Protein AF-A0A699X361-F1 (afdb_monomer)

InterPro domains:
  IPR005546 Autotransporter beta-domain [PF03797] (2-85)
  IPR005546 Autotransporter beta-domain [PS51208] (1-103)
  IPR006315 Outer membrane autotransporter barrel domain [TIGR01414] (8-89)
  IPR036709 Autotransporter beta-domain superfamily [G3DSA:2.40.128.130] (1-103)
  IPR036709 Autotransporter beta-domain superfamily [SSF103515] (2-93)

pLDDT: mean 73.76, std 22.35, range [31.69, 98.19]

Foldseek 3Di:
DDDDPPQDKDKDKDKDKDWDWDQDVNKIKIKMKMKMKMWIDDDDPPDDDDDDDDDPPPVGKMKMKIKIKMWICPDPPDIKIKMKMWMAIPDDDTDTDIDIDID

Structure (mmCIF, N/CA/C/O backbone):
data_AF-A0A699X361-F1
#
_entry.id   AF-A0A699X361-F1
#
loop_
_atom_site.group_PDB
_atom_site.id
_atom_site.type_symbol
_atom_site.label_atom_id
_atom_site.label_alt_id
_atom_site.label_comp_id
_atom_site.label_asym_id
_atom_site.label_entity_id
_atom_site.label_seq_id
_atom_site.pdbx_PDB_ins_code
_atom_site.Cartn_x
_atom_site.Cartn_y
_atom_site.Cartn_z
_atom_site.occupancy
_atom_site.B_iso_or_equiv
_atom_site.auth_seq_id
_atom_site.auth_comp_id
_atom_site.auth_asym_id
_atom_site.auth_atom_id
_atom_site.pdbx_PDB_model_num
ATOM 1 N N . ASP A 1 1 ? 40.727 1.955 -21.414 1.00 41.72 1 ASP A N 1
ATOM 2 C CA . ASP A 1 1 ? 40.044 2.941 -20.570 1.00 41.72 1 ASP A CA 1
ATOM 3 C C . ASP A 1 1 ? 38.552 2.753 -20.777 1.00 41.72 1 ASP A C 1
ATOM 5 O O . ASP A 1 1 ? 38.127 2.736 -21.928 1.00 41.72 1 ASP A O 1
ATOM 9 N N . VAL A 1 2 ? 37.799 2.439 -19.724 1.00 35.66 2 VAL A N 1
ATOM 10 C CA . VAL A 1 2 ? 36.341 2.254 -19.811 1.00 35.66 2 VAL A CA 1
ATOM 11 C C . VAL A 1 2 ? 35.722 3.509 -19.215 1.00 35.66 2 VAL A C 1
ATOM 13 O O . VAL A 1 2 ? 35.726 3.671 -17.999 1.00 35.66 2 VAL A O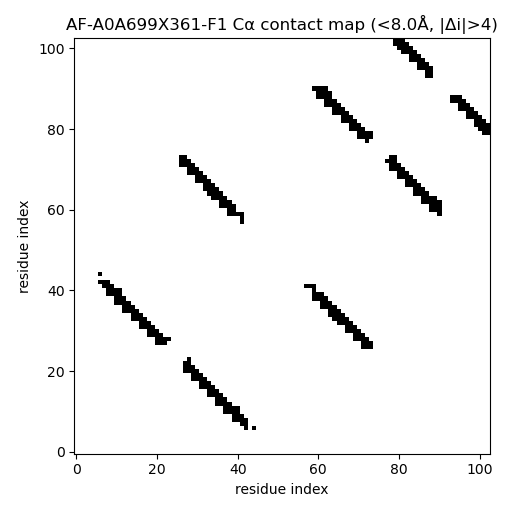 1
ATOM 16 N N . SER A 1 3 ? 35.240 4.407 -20.073 1.00 39.47 3 SER A N 1
ATOM 17 C CA . SER A 1 3 ? 34.470 5.574 -19.646 1.00 39.47 3 SER A CA 1
ATOM 18 C C . SER A 1 3 ? 32.995 5.191 -19.589 1.00 39.47 3 SER A C 1
ATOM 20 O O . SER A 1 3 ? 32.419 4.778 -20.596 1.00 39.47 3 SER A O 1
ATOM 22 N N . PHE A 1 4 ? 32.403 5.296 -18.403 1.00 42.47 4 PHE A N 1
ATOM 23 C CA . PHE A 1 4 ? 30.963 5.201 -18.210 1.00 42.47 4 PHE A CA 1
ATOM 24 C C . PHE A 1 4 ? 30.391 6.614 -18.344 1.00 42.47 4 PHE A C 1
ATOM 26 O O . PHE A 1 4 ? 30.511 7.414 -17.417 1.00 42.47 4 PHE A O 1
ATOM 33 N N . ASP A 1 5 ? 29.787 6.933 -19.489 1.00 48.88 5 ASP A N 1
ATOM 34 C CA . ASP A 1 5 ? 28.955 8.131 -19.605 1.00 48.88 5 ASP A CA 1
ATOM 35 C C . ASP A 1 5 ? 27.640 7.834 -18.872 1.00 48.88 5 ASP A C 1
ATOM 37 O O . ASP A 1 5 ? 26.753 7.144 -19.374 1.00 48.88 5 ASP A O 1
ATOM 41 N N . SER A 1 6 ? 27.569 8.219 -17.596 1.00 46.28 6 SER A N 1
ATOM 42 C CA . SER A 1 6 ? 26.360 8.052 -16.791 1.00 46.28 6 SER A CA 1
ATOM 43 C C . SER A 1 6 ? 25.355 9.118 -17.206 1.00 46.28 6 SER A C 1
ATOM 45 O O . SER A 1 6 ? 25.152 10.104 -16.494 1.00 46.28 6 SER A O 1
ATOM 47 N N . GLN A 1 7 ? 24.714 8.924 -18.355 1.00 56.28 7 GLN A N 1
ATOM 48 C CA . GLN A 1 7 ? 23.540 9.701 -18.711 1.00 56.28 7 GLN A CA 1
ATOM 49 C C . GLN A 1 7 ? 22.497 9.584 -17.592 1.00 56.28 7 GLN A C 1
ATOM 51 O O . GLN A 1 7 ? 22.079 8.489 -17.207 1.00 56.28 7 GLN A O 1
ATOM 56 N N . GLY A 1 8 ? 22.094 10.728 -17.041 1.00 55.88 8 GLY A N 1
ATOM 57 C CA . GLY A 1 8 ? 21.103 10.783 -15.974 1.00 55.88 8 GLY A CA 1
ATOM 58 C C . GLY A 1 8 ? 19.752 10.257 -16.454 1.00 55.88 8 GLY A C 1
ATOM 59 O O . GLY A 1 8 ? 19.199 10.748 -17.437 1.00 55.88 8 GLY A O 1
ATOM 60 N N . TYR A 1 9 ? 19.207 9.276 -15.746 1.00 60.66 9 TYR A N 1
ATOM 61 C CA . TYR A 1 9 ? 17.854 8.774 -15.954 1.00 60.66 9 TYR A CA 1
ATOM 62 C C . TYR A 1 9 ? 16.882 9.477 -15.003 1.00 60.66 9 TYR A C 1
ATOM 64 O O . TYR A 1 9 ? 17.206 9.753 -13.847 1.00 60.66 9 TYR A O 1
ATOM 72 N N . TRP A 1 10 ? 15.675 9.760 -15.489 1.00 61.81 10 TRP A N 1
ATOM 73 C CA . TRP A 1 10 ? 14.602 10.351 -14.689 1.00 61.81 10 TRP A CA 1
ATOM 74 C C . TRP A 1 10 ? 13.451 9.362 -14.574 1.00 61.81 10 TRP A C 1
ATOM 76 O O . TRP A 1 10 ? 12.912 8.928 -15.587 1.00 61.81 10 TRP A O 1
ATOM 86 N N . THR A 1 11 ? 13.024 9.034 -13.356 1.00 76.75 11 THR A N 1
ATOM 87 C CA . THR A 1 11 ? 11.863 8.158 -13.133 1.00 76.75 11 THR A CA 1
ATOM 88 C C . THR A 1 11 ? 10.685 8.968 -12.603 1.00 76.75 11 THR A C 1
ATOM 90 O O . THR A 1 11 ? 10.768 9.586 -11.542 1.00 76.75 11 THR A O 1
ATOM 93 N N . GLY A 1 12 ? 9.572 8.959 -13.337 1.00 77.75 12 GLY A N 1
ATOM 94 C CA . GLY A 1 12 ? 8.294 9.519 -12.902 1.00 77.75 12 GLY A CA 1
ATOM 95 C C . GLY A 1 12 ? 7.396 8.449 -12.284 1.00 77.75 12 GLY A C 1
ATOM 96 O O . GLY A 1 12 ? 7.438 7.292 -12.699 1.00 77.75 12 GLY A O 1
ATOM 97 N N . ARG A 1 13 ? 6.555 8.833 -11.315 1.00 86.12 13 ARG A N 1
ATOM 98 C CA . ARG A 1 13 ? 5.520 7.964 -10.733 1.00 86.12 13 ARG A CA 1
ATOM 99 C C . ARG A 1 13 ? 4.168 8.662 -10.745 1.00 86.12 13 ARG A C 1
ATOM 101 O O . ARG A 1 13 ? 4.057 9.797 -10.288 1.00 86.12 13 ARG A O 1
ATOM 108 N N . VAL A 1 14 ? 3.136 7.946 -11.176 1.00 89.19 14 VAL A N 1
ATOM 109 C CA . VAL A 1 14 ? 1.733 8.355 -11.032 1.00 89.19 14 VAL A CA 1
ATOM 110 C C . VAL A 1 14 ? 0.987 7.250 -10.299 1.00 89.19 14 VAL A C 1
ATOM 112 O O . VAL A 1 14 ? 1.198 6.072 -10.574 1.00 89.19 14 VAL A O 1
ATOM 115 N N . GLY A 1 15 ? 0.129 7.607 -9.345 1.00 91.69 15 GLY A N 1
ATOM 116 C CA . GLY A 1 15 ? -0.600 6.615 -8.564 1.00 91.69 15 GLY A CA 1
ATOM 117 C C . GLY A 1 15 ? -1.928 7.109 -8.020 1.00 91.69 15 GLY A C 1
ATOM 118 O O . GLY A 1 15 ? -2.157 8.308 -7.869 1.00 91.69 15 GLY A O 1
ATOM 119 N N . ALA A 1 16 ? -2.792 6.151 -7.708 1.00 95.69 16 ALA A N 1
ATOM 120 C CA . ALA A 1 16 ? -4.099 6.361 -7.110 1.00 95.69 16 ALA A CA 1
ATOM 121 C C . ALA A 1 16 ? -4.280 5.439 -5.898 1.00 95.69 16 ALA A C 1
ATOM 123 O O . ALA A 1 16 ? -3.770 4.315 -5.862 1.00 95.69 16 ALA A O 1
ATOM 124 N N . ARG A 1 17 ? -5.029 5.913 -4.896 1.00 95.81 17 ARG A N 1
ATOM 125 C CA . ARG A 1 17 ? -5.404 5.125 -3.718 1.00 95.81 17 ARG A CA 1
ATOM 126 C C . ARG A 1 17 ? -6.869 5.349 -3.377 1.00 95.81 17 ARG A C 1
ATOM 128 O O . ARG A 1 17 ? -7.269 6.468 -3.069 1.00 95.81 17 ARG A O 1
ATOM 135 N N . LEU A 1 18 ? -7.637 4.270 -3.376 1.00 97.88 18 LEU A N 1
ATOM 136 C CA . LEU A 1 18 ? -9.021 4.244 -2.921 1.00 97.88 18 LEU A CA 1
ATOM 137 C C . LEU A 1 18 ? -9.062 3.683 -1.502 1.00 97.88 18 LEU A C 1
ATOM 139 O O . LEU A 1 18 ? -8.395 2.689 -1.222 1.00 97.88 18 LEU A O 1
ATOM 143 N N . LYS A 1 19 ? -9.836 4.301 -0.609 1.00 97.50 19 LYS A N 1
ATOM 144 C CA . LYS A 1 19 ? -10.009 3.829 0.769 1.00 97.50 19 LYS A CA 1
ATOM 145 C C . LYS A 1 19 ? -11.481 3.779 1.147 1.00 97.50 19 LYS A C 1
ATOM 147 O O . LYS A 1 19 ? -12.238 4.662 0.751 1.00 97.50 19 LYS A O 1
ATOM 152 N N . GLY A 1 20 ? -11.856 2.798 1.956 1.00 97.38 20 GLY A N 1
ATOM 153 C CA . GLY A 1 20 ? -13.155 2.745 2.626 1.00 97.38 20 GLY A CA 1
ATOM 154 C C . GLY A 1 20 ? -12.991 2.878 4.136 1.00 97.38 20 GLY A C 1
ATOM 155 O O . GLY A 1 20 ? -11.914 2.619 4.653 1.00 97.38 20 GLY A O 1
ATOM 156 N N . ARG A 1 21 ? -14.038 3.286 4.854 1.00 97.44 21 ARG A N 1
ATOM 157 C CA . ARG A 1 21 ? -14.039 3.371 6.323 1.00 97.44 21 ARG A CA 1
ATOM 158 C C . ARG A 1 21 ? -15.223 2.605 6.872 1.00 97.44 21 ARG A C 1
ATOM 160 O O . ARG A 1 21 ? -16.353 2.878 6.481 1.00 97.44 21 ARG A O 1
ATOM 167 N N . TYR A 1 22 ? -14.955 1.677 7.781 1.00 96.38 22 TYR A N 1
ATOM 168 C CA . TYR A 1 22 ? -15.956 0.768 8.323 1.00 96.38 22 TYR A CA 1
ATOM 169 C C . TYR A 1 22 ? -15.763 0.573 9.823 1.00 96.38 22 TYR A C 1
ATOM 171 O O . TYR A 1 22 ? -14.672 0.763 10.356 1.00 96.38 22 TYR A O 1
ATOM 179 N N . LEU A 1 23 ? -16.835 0.163 10.494 1.00 97.00 23 LEU A N 1
ATOM 180 C CA . LEU A 1 23 ? -16.788 -0.367 11.850 1.00 97.00 23 LEU A CA 1
ATOM 181 C C . LEU A 1 23 ? -17.097 -1.861 11.774 1.00 97.00 23 LEU A C 1
ATOM 183 O O . LEU A 1 23 ? -18.200 -2.243 11.390 1.00 97.00 23 LEU A O 1
ATOM 187 N N . VAL A 1 24 ? -16.131 -2.701 12.133 1.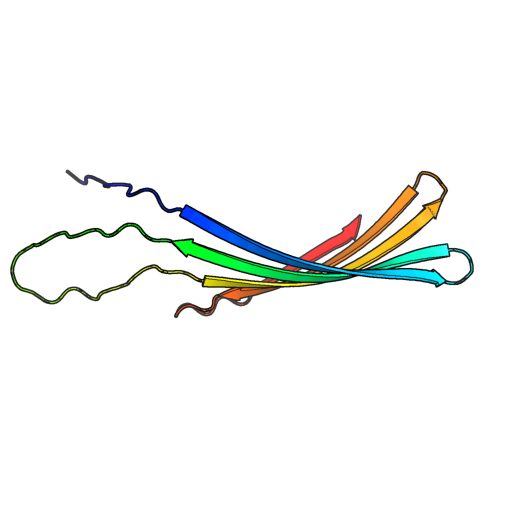00 94.50 24 VAL A N 1
ATOM 188 C CA . VAL A 1 24 ? -16.293 -4.159 12.214 1.00 94.50 24 VAL A CA 1
ATOM 189 C C . VAL A 1 24 ? -16.282 -4.523 13.689 1.00 94.50 24 VAL A C 1
ATOM 191 O O . VAL A 1 24 ? -15.266 -4.344 14.342 1.00 94.50 24 VAL A O 1
ATOM 194 N N . ASN A 1 25 ? -17.397 -4.984 14.257 1.00 93.25 25 ASN A N 1
ATOM 195 C CA . ASN A 1 25 ? -17.495 -5.262 15.701 1.00 93.25 25 ASN A CA 1
ATOM 196 C C . ASN A 1 25 ? -17.044 -4.073 16.580 1.00 93.25 25 ASN A C 1
ATOM 198 O O . ASN A 1 25 ? -16.304 -4.245 17.544 1.00 93.25 25 ASN A O 1
ATOM 202 N N . ASN A 1 26 ? -17.461 -2.852 16.219 1.00 93.06 26 ASN A N 1
ATOM 203 C CA . ASN A 1 26 ? -17.069 -1.594 16.872 1.00 93.06 26 ASN A CA 1
ATOM 204 C C . ASN A 1 26 ? -15.570 -1.222 16.756 1.00 93.06 26 ASN A C 1
ATOM 206 O O . ASN A 1 26 ? -15.140 -0.227 17.335 1.00 93.06 26 ASN A O 1
ATOM 210 N N . LEU A 1 27 ? -14.789 -1.977 15.976 1.00 95.69 27 LEU A N 1
ATOM 211 C CA . LEU A 1 27 ? -13.402 -1.681 15.626 1.00 95.69 27 LEU A CA 1
ATOM 212 C C . LEU A 1 27 ? -13.349 -0.861 14.324 1.00 95.69 27 LEU A C 1
ATOM 214 O O . LEU A 1 27 ? -13.853 -1.335 13.301 1.00 95.69 27 LEU A O 1
ATOM 218 N N . PRO A 1 28 ? -12.746 0.343 14.307 1.00 97.44 28 PRO A N 1
ATOM 219 C CA . PRO A 1 28 ? -12.555 1.102 13.074 1.00 97.44 28 PRO A CA 1
ATOM 220 C C . PRO A 1 28 ? -11.548 0.422 12.146 1.00 97.44 28 PRO A C 1
ATOM 222 O O . PRO A 1 28 ? -10.407 0.165 12.535 1.00 97.44 28 PRO A O 1
ATOM 225 N N . VAL A 1 29 ? -11.963 0.171 10.906 1.00 97.38 29 VAL A N 1
ATOM 226 C CA . VAL A 1 29 ? -11.159 -0.475 9.865 1.00 97.38 29 VAL A CA 1
ATOM 227 C C . VAL A 1 29 ? -11.181 0.364 8.581 1.00 97.38 29 VAL A C 1
ATOM 229 O O . VAL A 1 29 ? -12.244 0.783 8.119 1.00 97.38 29 VAL A O 1
ATOM 232 N N . GLU A 1 30 ? -10.007 0.605 7.992 1.00 98.19 30 GLU A N 1
ATOM 233 C CA . GLU A 1 30 ? -9.809 1.332 6.730 1.00 98.19 30 GLU A CA 1
ATOM 234 C C . GLU A 1 30 ? -9.155 0.403 5.682 1.00 98.19 30 GLU A C 1
ATOM 236 O O . GLU A 1 30 ? -7.923 0.362 5.586 1.00 98.19 30 GLU A O 1
ATOM 241 N N . PRO A 1 31 ? -9.932 -0.391 4.911 1.00 97.62 31 PRO A N 1
ATOM 242 C CA . PRO A 1 31 ? -9.402 -1.098 3.752 1.00 97.62 31 PRO A CA 1
ATOM 243 C C . PRO A 1 31 ? -9.045 -0.110 2.639 1.00 97.62 31 PRO A C 1
ATOM 245 O O . PRO A 1 31 ? -9.691 0.930 2.470 1.00 97.62 31 PRO A O 1
ATOM 248 N N . TYR A 1 32 ? -8.030 -0.443 1.850 1.00 97.12 32 TYR A N 1
ATOM 249 C CA . TYR A 1 32 ? -7.610 0.364 0.717 1.00 97.12 32 TYR A CA 1
ATOM 250 C C . TYR A 1 32 ? -7.081 -0.473 -0.447 1.00 97.12 32 TYR A C 1
ATOM 252 O O . TYR A 1 32 ? -6.512 -1.547 -0.269 1.00 97.12 32 TYR A O 1
ATOM 260 N N . LEU A 1 33 ? -7.227 0.093 -1.640 1.00 96.94 33 LEU A N 1
ATOM 261 C CA . LEU A 1 33 ? -6.635 -0.368 -2.888 1.00 96.94 33 LEU A CA 1
ATOM 262 C C . LEU A 1 33 ? -5.699 0.728 -3.401 1.00 96.94 33 LEU A C 1
ATOM 264 O O . LEU A 1 33 ? -6.018 1.916 -3.311 1.00 96.94 33 LEU A O 1
ATOM 268 N N . ARG A 1 34 ? -4.547 0.342 -3.936 1.00 95.06 34 ARG A N 1
ATOM 269 C CA .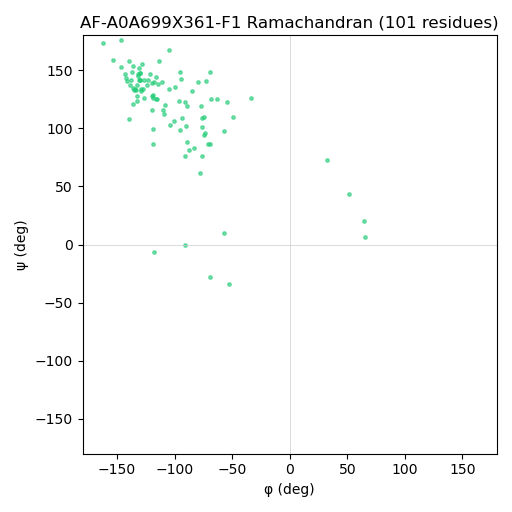 ARG A 1 34 ? -3.541 1.229 -4.512 1.00 95.06 34 ARG A CA 1
ATOM 270 C C . ARG A 1 34 ? -3.154 0.724 -5.895 1.00 95.06 34 ARG A C 1
ATOM 272 O O . ARG A 1 34 ? -3.009 -0.475 -6.086 1.00 95.06 34 ARG A O 1
ATOM 279 N N . ALA A 1 35 ? -2.945 1.642 -6.823 1.00 91.81 35 ALA A N 1
ATOM 280 C CA . ALA A 1 35 ? -2.344 1.353 -8.116 1.00 91.81 35 ALA A CA 1
ATOM 281 C C . ALA A 1 35 ? -1.306 2.429 -8.416 1.00 91.81 35 ALA A C 1
ATOM 283 O O . ALA A 1 35 ? -1.596 3.614 -8.227 1.00 91.81 35 ALA A O 1
ATOM 284 N N . ASN A 1 36 ? -0.111 2.050 -8.857 1.00 89.25 36 ASN A N 1
ATOM 285 C CA . ASN A 1 36 ? 0.874 3.009 -9.339 1.00 89.25 36 ASN A CA 1
ATOM 286 C C . ASN A 1 36 ? 1.529 2.516 -10.617 1.00 89.25 36 ASN A C 1
ATOM 288 O O . ASN A 1 36 ? 1.623 1.325 -10.893 1.00 89.25 36 ASN A O 1
ATOM 292 N N . THR A 1 37 ? 1.982 3.479 -11.400 1.00 84.50 37 THR A N 1
ATOM 293 C CA . THR A 1 37 ? 2.832 3.260 -12.554 1.00 84.50 37 THR A CA 1
ATOM 294 C C . THR A 1 37 ? 4.097 4.079 -12.378 1.00 84.50 37 THR A C 1
ATOM 296 O O . THR A 1 37 ? 4.063 5.202 -11.860 1.00 84.50 37 THR A O 1
ATOM 299 N N . TRP A 1 38 ? 5.212 3.499 -12.793 1.00 83.88 38 TRP A N 1
ATOM 300 C CA . TRP A 1 38 ? 6.500 4.153 -12.878 1.00 83.88 38 TRP A CA 1
ATOM 301 C C . TRP A 1 38 ? 6.959 4.112 -14.316 1.00 83.88 38 TRP A C 1
ATOM 303 O O . TRP A 1 38 ? 6.820 3.097 -14.998 1.00 83.88 38 TRP A O 1
ATOM 313 N N . HIS A 1 39 ? 7.532 5.216 -14.755 1.00 78.88 39 HIS A N 1
ATOM 314 C CA . HIS A 1 39 ? 8.090 5.324 -16.083 1.00 78.88 39 HIS A CA 1
ATOM 315 C C . HIS A 1 39 ? 9.470 5.947 -15.981 1.00 78.88 39 HIS A C 1
ATOM 317 O O . HIS A 1 39 ? 9.621 7.037 -15.423 1.00 78.88 39 HIS A O 1
ATOM 323 N N . THR A 1 40 ? 10.473 5.250 -16.501 1.00 70.06 40 THR A N 1
ATOM 324 C CA . THR A 1 40 ? 11.833 5.773 -16.586 1.00 70.06 40 THR A CA 1
ATOM 325 C C . THR A 1 40 ? 12.028 6.417 -17.952 1.00 70.06 40 THR A C 1
ATOM 327 O O . THR A 1 40 ? 12.092 5.743 -18.977 1.00 70.06 40 THR A O 1
ATOM 330 N N . PHE A 1 41 ? 12.115 7.744 -17.958 1.00 67.25 41 PHE A N 1
ATOM 331 C CA . PHE A 1 41 ? 12.458 8.542 -19.124 1.00 67.25 41 PHE A CA 1
ATOM 332 C C . PHE A 1 41 ? 13.974 8.437 -19.352 1.00 67.25 41 PHE A C 1
ATOM 334 O O . PHE A 1 41 ? 14.772 8.957 -18.566 1.00 67.25 41 PHE A O 1
ATOM 341 N N . GLY A 1 42 ? 14.370 7.722 -20.408 1.00 56.69 42 GLY A N 1
ATOM 342 C CA . GLY A 1 42 ? 15.765 7.587 -20.834 1.00 56.69 42 GLY A CA 1
ATOM 343 C C . GLY A 1 42 ? 16.259 8.805 -21.624 1.00 56.69 42 GLY A C 1
ATOM 344 O O . GLY A 1 42 ? 15.534 9.356 -22.455 1.00 56.69 42 GLY A O 1
ATOM 345 N N . GLY A 1 43 ? 17.502 9.222 -21.365 1.00 48.09 43 GLY A N 1
ATOM 346 C CA . GLY A 1 43 ? 18.224 10.233 -22.144 1.00 48.09 43 GLY A CA 1
ATOM 347 C C . GLY A 1 43 ? 18.672 9.694 -23.508 1.00 48.09 43 GLY A C 1
ATOM 348 O O . GLY A 1 43 ? 19.062 8.534 -23.637 1.00 48.09 43 GLY A O 1
ATOM 349 N N . LYS A 1 44 ? 18.576 10.530 -24.549 1.00 45.03 44 LYS A N 1
ATOM 350 C CA . LYS A 1 44 ? 18.962 10.189 -25.925 1.00 45.03 44 LYS A CA 1
ATOM 351 C C . LYS A 1 44 ? 20.488 10.149 -26.062 1.00 45.03 44 LYS A C 1
ATOM 353 O O . LYS A 1 44 ? 21.079 11.177 -26.386 1.00 45.03 44 LYS A O 1
ATOM 358 N N . ASP A 1 45 ? 21.106 8.975 -25.957 1.00 44.81 45 ASP A N 1
ATOM 359 C CA . ASP A 1 45 ? 22.479 8.815 -26.450 1.00 44.81 45 ASP A CA 1
ATOM 360 C C . ASP A 1 45 ? 22.459 8.710 -27.977 1.00 44.81 45 ASP A C 1
ATOM 362 O O . ASP A 1 45 ? 22.151 7.669 -28.560 1.00 44.81 45 ASP A O 1
ATOM 366 N N . THR A 1 46 ? 22.784 9.813 -28.651 1.00 38.97 46 THR A N 1
ATOM 367 C CA . THR A 1 46 ? 23.143 9.778 -30.073 1.00 38.97 46 THR A CA 1
ATOM 368 C C . THR A 1 46 ? 24.641 9.521 -30.170 1.00 38.97 46 THR A C 1
ATOM 370 O O . THR A 1 46 ? 25.425 10.450 -30.340 1.00 38.97 46 THR A O 1
ATOM 373 N N . VAL A 1 47 ? 25.058 8.259 -30.058 1.00 41.88 47 VAL A N 1
ATOM 374 C CA . VAL A 1 47 ? 26.428 7.864 -30.409 1.00 41.88 47 VAL A CA 1
ATOM 375 C C . VAL A 1 47 ? 26.428 7.349 -31.843 1.00 41.88 47 VAL A C 1
ATOM 377 O O . VAL A 1 47 ? 26.080 6.204 -32.125 1.00 41.88 47 VAL A O 1
ATOM 380 N N . THR A 1 48 ? 26.824 8.215 -32.773 1.00 39.88 48 THR A N 1
ATOM 381 C CA . THR A 1 48 ? 27.134 7.819 -34.148 1.00 39.88 48 THR A CA 1
ATOM 382 C C . THR A 1 48 ? 28.486 7.107 -34.154 1.00 39.88 48 THR A C 1
ATOM 384 O O . THR A 1 48 ? 29.518 7.753 -33.982 1.00 39.88 48 THR A O 1
ATOM 387 N N . TYR A 1 49 ? 28.512 5.790 -34.379 1.00 33.34 49 TYR A N 1
ATOM 388 C CA . TYR A 1 49 ? 29.753 5.088 -34.721 1.00 33.34 49 TYR A CA 1
ATOM 389 C C . TYR A 1 49 ? 29.521 4.032 -35.810 1.00 33.34 49 TYR A C 1
ATOM 391 O O . TYR A 1 49 ? 28.892 3.006 -35.579 1.00 33.34 49 TYR A O 1
ATOM 399 N N . ASN A 1 50 ? 30.028 4.339 -37.008 1.00 37.56 50 ASN A N 1
ATOM 400 C CA . ASN A 1 50 ? 30.428 3.430 -38.090 1.00 37.56 50 ASN A CA 1
ATOM 401 C C . ASN A 1 50 ? 29.649 2.107 -38.267 1.00 37.56 50 ASN A C 1
ATOM 403 O O . ASN A 1 50 ? 30.205 1.030 -38.081 1.00 37.56 50 ASN A O 1
ATOM 407 N N . GLY A 1 51 ? 28.412 2.194 -38.766 1.00 43.59 51 GLY A N 1
ATOM 408 C CA . GLY A 1 51 ? 27.934 1.296 -39.831 1.00 43.59 51 GLY A CA 1
ATOM 409 C C . GLY A 1 51 ? 27.809 -0.210 -39.560 1.00 43.59 51 GLY A C 1
ATOM 410 O O . GLY A 1 51 ? 27.750 -0.964 -40.525 1.00 43.59 51 GLY A O 1
ATOM 411 N N . VAL A 1 52 ? 27.734 -0.669 -38.311 1.00 36.75 52 VAL A N 1
ATOM 412 C CA . VAL A 1 52 ? 27.392 -2.066 -37.991 1.00 36.75 52 VAL A CA 1
ATOM 413 C C . VAL A 1 52 ? 26.340 -2.098 -36.894 1.00 36.75 52 VAL A C 1
ATOM 415 O O . VAL A 1 52 ? 26.480 -1.426 -35.873 1.00 36.75 52 VAL A O 1
ATOM 418 N N . ASP A 1 53 ? 25.267 -2.833 -37.186 1.00 40.19 53 ASP A N 1
ATOM 419 C CA . ASP A 1 53 ? 24.020 -2.945 -36.435 1.00 40.19 53 ASP A CA 1
ATOM 420 C C . ASP A 1 53 ? 24.195 -2.846 -34.920 1.00 40.19 53 ASP A C 1
ATOM 422 O O . ASP A 1 53 ? 24.938 -3.607 -34.297 1.00 40.19 53 ASP A O 1
ATOM 426 N N . ARG A 1 54 ? 23.445 -1.929 -34.307 1.00 36.84 54 ARG A N 1
ATOM 427 C CA . ARG A 1 54 ? 23.317 -1.865 -32.855 1.00 36.84 54 ARG A CA 1
ATOM 428 C C . ARG A 1 54 ? 21.857 -2.058 -32.495 1.00 36.84 54 ARG A C 1
ATOM 430 O O . ARG A 1 54 ? 21.004 -1.251 -32.860 1.00 36.84 54 ARG A O 1
ATOM 437 N N . ILE A 1 55 ? 21.601 -3.157 -31.793 1.00 35.38 55 ILE A N 1
ATOM 438 C CA . ILE A 1 55 ? 20.335 -3.459 -31.132 1.00 35.38 55 ILE A CA 1
ATOM 439 C C . ILE A 1 55 ? 19.952 -2.224 -30.314 1.00 35.38 55 ILE A C 1
ATOM 441 O O . ILE A 1 55 ? 20.623 -1.870 -29.343 1.00 35.38 55 ILE A O 1
ATOM 445 N N . LYS A 1 56 ? 18.907 -1.527 -30.766 1.00 31.69 56 LYS A N 1
ATOM 446 C CA . LYS A 1 56 ? 18.261 -0.452 -30.023 1.00 31.69 56 LYS A CA 1
ATOM 447 C C . LYS A 1 56 ? 17.551 -1.083 -28.831 1.00 31.69 56 LYS A C 1
ATOM 449 O O . LYS A 1 56 ? 16.376 -1.411 -28.923 1.00 31.69 56 LYS A O 1
ATOM 454 N N . SER A 1 57 ? 18.248 -1.267 -27.720 1.00 39.69 57 SER A N 1
ATOM 455 C CA . SER A 1 57 ? 17.560 -1.376 -26.437 1.00 39.69 57 SER A CA 1
ATOM 456 C C . SER A 1 57 ? 17.301 0.044 -25.961 1.00 39.69 57 SER A C 1
ATOM 458 O O . SER A 1 57 ? 18.088 0.621 -25.215 1.00 39.69 57 SER A O 1
ATOM 460 N N . GLU A 1 58 ? 16.220 0.641 -26.467 1.00 39.75 58 GLU A N 1
ATOM 461 C CA . GLU A 1 58 ? 15.577 1.768 -25.796 1.00 39.75 58 GLU A CA 1
ATOM 462 C C . GLU A 1 58 ? 15.206 1.274 -24.397 1.00 39.75 58 GLU A C 1
ATOM 464 O O . GLU A 1 58 ? 14.219 0.570 -24.226 1.00 39.75 58 GLU A O 1
ATOM 469 N N . HIS A 1 59 ? 16.033 1.558 -23.390 1.00 50.03 59 HIS A N 1
ATOM 470 C CA . HIS A 1 59 ? 15.755 1.151 -22.015 1.00 50.03 59 HIS A CA 1
ATOM 471 C C . HIS A 1 59 ? 14.714 2.105 -21.405 1.00 50.03 59 HIS A C 1
ATOM 473 O O . HIS A 1 59 ? 14.977 2.850 -20.462 1.00 50.03 59 HIS A O 1
ATOM 479 N N . THR A 1 60 ? 13.526 2.141 -22.007 1.00 52.16 60 THR A N 1
ATOM 480 C CA . THR A 1 60 ? 12.333 2.813 -21.495 1.00 52.16 60 THR A CA 1
ATOM 481 C C . THR A 1 60 ? 11.553 1.801 -20.669 1.00 52.16 60 THR A C 1
ATOM 483 O O . THR A 1 60 ? 10.547 1.249 -21.098 1.00 52.16 60 THR A O 1
ATOM 486 N N . SER A 1 61 ? 12.037 1.531 -19.458 1.00 59.38 61 SER A N 1
ATOM 487 C CA . SER A 1 61 ? 11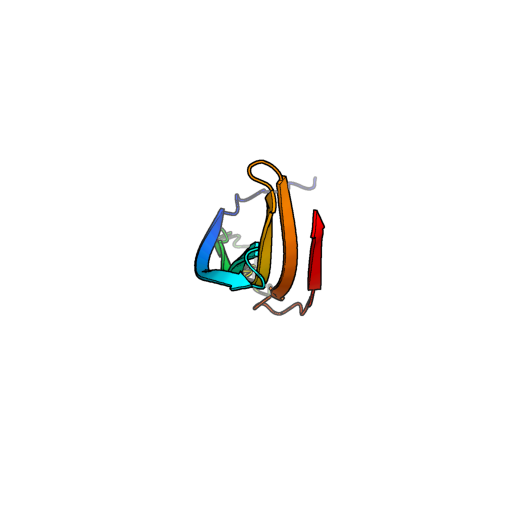.359 0.588 -18.571 1.00 59.38 61 SER A CA 1
ATOM 488 C C . SER A 1 61 ? 10.136 1.255 -17.941 1.00 59.38 61 SER A C 1
ATOM 490 O O . SER A 1 61 ? 10.239 2.279 -17.254 1.00 59.38 61 SER A O 1
ATOM 492 N N . SER A 1 62 ? 8.965 0.680 -18.210 1.00 67.00 62 SER A N 1
ATOM 493 C CA . SER A 1 62 ? 7.715 1.016 -17.532 1.00 67.00 62 SER A CA 1
ATOM 494 C C . SER A 1 62 ? 7.378 -0.107 -16.560 1.00 67.00 62 SER A C 1
ATOM 496 O O . SER A 1 62 ? 7.435 -1.280 -16.921 1.00 67.00 62 SER A O 1
ATOM 498 N N . SER A 1 63 ? 7.002 0.233 -15.335 1.00 75.75 63 SER A N 1
ATOM 499 C CA . SER A 1 63 ? 6.574 -0.737 -14.324 1.00 75.75 63 SER A CA 1
ATOM 500 C C . SER A 1 63 ? 5.231 -0.315 -13.747 1.00 75.75 63 SER A C 1
ATOM 502 O O . SER A 1 63 ? 4.873 0.867 -13.752 1.00 75.75 63 SER A O 1
ATOM 504 N N . ALA A 1 64 ? 4.477 -1.270 -13.224 1.00 81.25 64 ALA A N 1
ATOM 505 C CA . ALA A 1 64 ? 3.232 -1.014 -12.522 1.00 81.25 64 ALA A CA 1
ATOM 506 C C . ALA A 1 64 ? 3.141 -1.868 -11.256 1.00 81.25 64 ALA A C 1
ATOM 508 O O . ALA A 1 64 ? 3.657 -2.982 -11.206 1.00 81.25 64 ALA A O 1
ATOM 509 N N . ASP A 1 65 ? 2.483 -1.342 -10.226 1.00 87.19 65 ASP A N 1
ATOM 510 C CA . ASP A 1 65 ? 2.114 -2.100 -9.038 1.00 87.19 65 ASP A CA 1
ATOM 511 C C . ASP A 1 65 ? 0.647 -1.903 -8.722 1.00 87.19 65 ASP A C 1
ATOM 513 O O . ASP A 1 65 ? 0.063 -0.830 -8.906 1.00 87.19 65 ASP A O 1
ATOM 517 N N . VAL A 1 66 ? 0.077 -2.960 -8.173 1.00 90.19 66 VAL A N 1
ATOM 518 C CA . VAL A 1 66 ? -1.249 -2.949 -7.584 1.00 90.19 66 VAL A CA 1
ATOM 519 C C . VAL A 1 66 ? -1.125 -3.512 -6.184 1.00 90.19 66 VAL A C 1
ATOM 521 O O . VAL A 1 66 ? -0.460 -4.520 -5.968 1.00 90.19 66 VAL A O 1
ATOM 524 N N . GLY A 1 67 ? -1.748 -2.845 -5.225 1.00 92.88 67 GLY A N 1
ATOM 525 C CA . GLY A 1 67 ? -1.620 -3.172 -3.817 1.00 92.88 67 GLY A CA 1
ATOM 526 C C . GLY A 1 67 ? -2.949 -3.107 -3.102 1.00 92.88 67 GLY A C 1
ATOM 527 O O . GLY A 1 67 ? -3.755 -2.211 -3.348 1.00 92.88 67 GLY A O 1
ATOM 528 N N . VAL A 1 68 ? -3.171 -4.028 -2.179 1.00 96.38 68 VAL A N 1
ATOM 529 C CA . VAL A 1 68 ? -4.326 -4.032 -1.283 1.00 96.38 68 VAL A CA 1
ATOM 530 C C . VAL A 1 68 ? -3.841 -4.001 0.152 1.00 96.38 68 VAL A C 1
ATOM 532 O O . VAL A 1 68 ? -2.803 -4.564 0.487 1.00 96.38 68 VAL A O 1
ATOM 535 N N . GLY A 1 69 ? -4.595 -3.355 1.029 1.00 96.25 69 GLY A N 1
ATOM 536 C CA . GLY A 1 69 ? -4.279 -3.400 2.444 1.00 96.25 69 GLY A CA 1
ATOM 537 C C . GLY A 1 69 ? -5.430 -2.984 3.329 1.00 96.25 69 GLY A C 1
ATOM 538 O O . GLY A 1 69 ? -6.478 -2.528 2.875 1.00 96.25 69 GLY A O 1
ATOM 539 N N . VAL A 1 70 ? -5.217 -3.155 4.621 1.00 97.38 70 VAL A N 1
ATOM 540 C CA . VAL A 1 70 ? -6.182 -2.851 5.664 1.00 97.38 70 VAL A CA 1
ATOM 541 C C . VAL A 1 70 ? -5.458 -2.255 6.859 1.00 97.38 70 VAL A C 1
ATOM 543 O O . VAL A 1 70 ? -4.356 -2.675 7.205 1.00 97.38 70 VAL A O 1
ATOM 546 N N . VAL A 1 71 ? -6.077 -1.253 7.475 1.00 97.38 71 VAL A N 1
ATOM 547 C CA . VAL A 1 71 ? -5.632 -0.673 8.744 1.00 97.38 71 VAL A CA 1
ATOM 548 C C . VAL A 1 71 ? -6.753 -0.845 9.756 1.00 97.38 71 VAL A C 1
ATOM 550 O O . VAL A 1 71 ? -7.884 -0.460 9.475 1.00 97.38 71 VAL A O 1
ATOM 553 N N . ALA A 1 72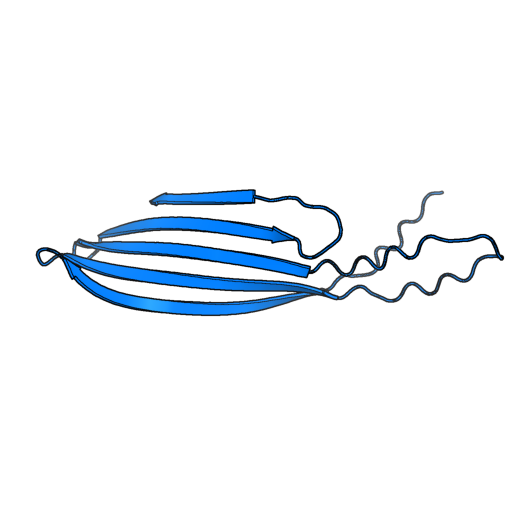 ? -6.455 -1.402 10.923 1.00 96.88 72 ALA A N 1
ATOM 554 C CA . ALA A 1 72 ? -7.391 -1.564 12.025 1.00 96.88 72 ALA A CA 1
ATOM 555 C C . ALA A 1 72 ? -6.928 -0.737 13.225 1.00 96.88 72 ALA A C 1
ATOM 557 O O . ALA A 1 72 ? -5.804 -0.892 13.703 1.00 96.88 72 ALA A O 1
ATOM 558 N N . LYS A 1 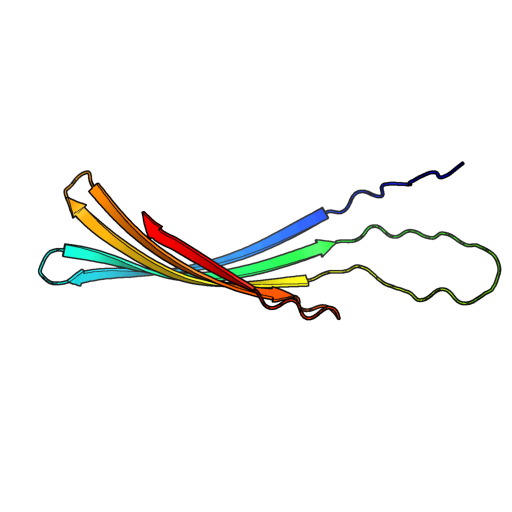73 ? -7.795 0.138 13.732 1.00 96.19 73 LYS A N 1
ATOM 559 C CA . LYS A 1 73 ? -7.500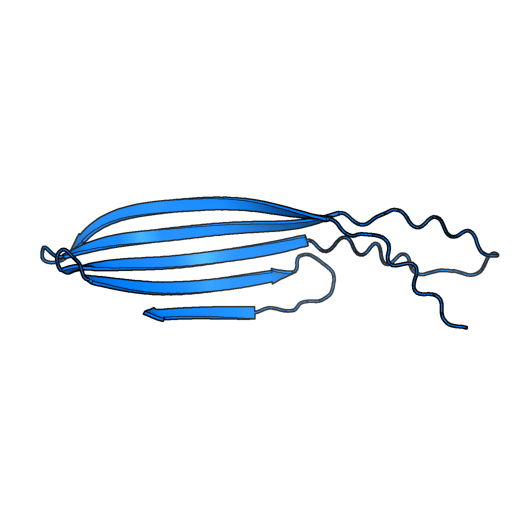 0.973 14.898 1.00 96.19 73 LYS A CA 1
ATOM 560 C C . LYS A 1 73 ? -7.910 0.246 16.178 1.00 96.19 73 LYS A C 1
ATOM 562 O O . LYS A 1 73 ? -9.040 0.395 16.629 1.00 96.19 73 LYS A O 1
ATOM 567 N N . VAL A 1 74 ? -7.003 -0.557 16.736 1.00 93.00 74 VAL A N 1
ATOM 568 C CA . VAL A 1 74 ? -7.274 -1.413 17.911 1.00 93.00 74 VAL A CA 1
ATOM 569 C C . VAL A 1 74 ? -7.489 -0.626 19.206 1.00 93.00 74 VAL A C 1
ATOM 571 O O . VAL A 1 74 ? -8.263 -1.065 20.050 1.00 93.00 74 VAL A O 1
ATOM 574 N N . SER A 1 75 ? -6.884 0.560 19.319 1.00 91.88 75 SER A N 1
ATOM 575 C CA . SER A 1 75 ? -7.082 1.512 20.424 1.00 91.88 75 SER A CA 1
ATOM 576 C C . SER A 1 75 ? -6.974 2.953 19.911 1.00 91.88 75 SER A C 1
ATOM 578 O O . SER A 1 75 ? -6.642 3.182 18.748 1.00 91.88 75 SER A O 1
ATOM 580 N N . SER A 1 76 ? -7.200 3.957 20.766 1.00 89.75 76 SER A N 1
ATOM 581 C CA . SER A 1 76 ? -7.023 5.378 20.407 1.00 89.75 76 SER A CA 1
ATOM 582 C C . SER A 1 76 ? -5.645 5.694 19.809 1.00 89.75 76 SER A C 1
ATOM 584 O O . SER A 1 76 ? -5.575 6.499 18.875 1.00 89.75 76 SER A O 1
ATOM 586 N N . ASP A 1 77 ? -4.611 4.989 20.274 1.00 93.94 77 ASP A N 1
ATOM 587 C CA . ASP A 1 77 ? -3.197 5.244 19.966 1.00 93.94 77 ASP A CA 1
ATOM 588 C C . ASP A 1 77 ? -2.502 4.082 19.241 1.00 93.94 77 ASP A C 1
ATOM 590 O O . ASP A 1 77 ? -1.360 4.212 18.809 1.00 93.94 77 ASP A O 1
ATOM 594 N N . VAL A 1 78 ? -3.178 2.939 19.090 1.00 94.88 78 VAL A N 1
ATOM 595 C CA . VAL A 1 78 ? -2.595 1.732 18.491 1.00 94.88 78 VAL A CA 1
ATOM 596 C C . VAL A 1 78 ? -3.377 1.365 17.242 1.00 94.88 78 VAL A C 1
ATOM 598 O O . VAL A 1 78 ? -4.606 1.267 17.262 1.00 94.88 78 VAL A O 1
ATOM 601 N N . SER A 1 79 ? -2.658 1.168 16.142 1.00 95.12 79 SER A N 1
ATOM 602 C CA . SER A 1 79 ? -3.205 0.688 14.877 1.00 95.12 79 SER A CA 1
ATOM 603 C C . SER A 1 79 ? -2.349 -0.452 14.360 1.00 95.12 79 SER A C 1
ATOM 605 O O . SER A 1 79 ? -1.132 -0.402 14.485 1.00 95.12 79 SER A O 1
ATOM 607 N N . VAL A 1 80 ? -3.003 -1.449 13.781 1.00 96.19 80 VAL A N 1
ATOM 608 C CA . VAL A 1 80 ? -2.365 -2.582 13.112 1.00 96.19 80 VAL A CA 1
ATOM 609 C C . VAL A 1 80 ? -2.639 -2.449 11.625 1.00 96.19 80 VAL A C 1
ATOM 611 O O . VAL A 1 80 ? -3.746 -2.068 11.230 1.00 96.19 80 VAL A O 1
ATOM 614 N N . TYR A 1 81 ? -1.654 -2.747 10.791 1.00 95.12 81 TYR A N 1
ATOM 615 C CA . TYR A 1 81 ? -1.790 -2.686 9.345 1.00 95.12 81 TYR A CA 1
ATOM 616 C C . TYR A 1 81 ? -1.265 -3.952 8.675 1.00 95.12 81 TYR A C 1
ATOM 618 O O . TYR A 1 81 ? -0.307 -4.579 9.116 1.00 95.12 81 TYR A O 1
ATOM 626 N N . LEU A 1 82 ? -1.914 -4.312 7.573 1.00 96.19 82 LEU A N 1
ATOM 627 C CA . LEU A 1 82 ? -1.509 -5.398 6.693 1.00 96.19 82 LEU A CA 1
ATOM 628 C C . LEU A 1 82 ? -1.650 -4.926 5.248 1.00 96.19 82 LEU A C 1
ATOM 630 O O . LEU A 1 82 ? -2.660 -4.315 4.891 1.00 96.19 82 LEU A O 1
ATOM 634 N N . ALA A 1 83 ? -0.648 -5.201 4.422 1.00 93.75 83 ALA A N 1
ATOM 635 C CA . ALA A 1 83 ? -0.633 -4.854 3.010 1.00 93.75 83 ALA A CA 1
ATOM 636 C C . ALA A 1 83 ? 0.035 -5.949 2.178 1.00 93.75 83 ALA A C 1
ATOM 638 O O . ALA A 1 83 ? 0.976 -6.600 2.635 1.00 93.75 83 ALA A O 1
ATOM 639 N N . VAL A 1 84 ? -0.453 -6.123 0.955 1.00 90.19 84 VAL A N 1
ATOM 640 C CA . VAL A 1 84 ? 0.124 -7.001 -0.061 1.00 90.19 84 VAL A CA 1
ATOM 641 C C . VAL A 1 84 ? 0.168 -6.234 -1.370 1.00 90.19 84 VAL A C 1
ATOM 643 O O . VAL A 1 84 ? -0.829 -5.627 -1.765 1.00 90.19 84 VAL A O 1
ATOM 646 N N . ASP A 1 85 ? 1.310 -6.287 -2.040 1.00 86.94 85 ASP A N 1
ATOM 647 C CA . ASP A 1 85 ? 1.561 -5.590 -3.290 1.00 86.94 85 ASP A CA 1
ATOM 648 C C . ASP A 1 85 ? 2.058 -6.573 -4.356 1.00 86.94 85 ASP A C 1
ATOM 650 O O . ASP A 1 85 ? 2.833 -7.488 -4.072 1.00 86.94 85 ASP A O 1
ATOM 654 N N . TYR A 1 86 ? 1.605 -6.373 -5.590 1.00 79.62 86 TYR A N 1
ATOM 655 C CA . TYR A 1 86 ? 2.031 -7.104 -6.776 1.00 79.62 86 TYR A CA 1
ATOM 656 C C . TYR A 1 86 ? 2.662 -6.128 -7.760 1.00 79.62 86 TYR A C 1
ATOM 658 O O . TYR A 1 86 ? 2.037 -5.124 -8.106 1.00 79.62 86 TYR A O 1
ATOM 666 N N . ASN A 1 87 ? 3.884 -6.410 -8.206 1.00 79.19 87 ASN A N 1
ATOM 667 C CA . ASN A 1 87 ? 4.616 -5.594 -9.165 1.00 79.19 87 ASN A CA 1
ATOM 668 C C . ASN A 1 87 ? 4.823 -6.356 -10.478 1.00 79.19 87 ASN A C 1
ATOM 670 O O . ASN A 1 87 ? 5.138 -7.547 -10.480 1.00 79.19 87 ASN A O 1
ATOM 674 N N . THR A 1 88 ? 4.647 -5.646 -11.588 1.00 68.44 88 THR A N 1
ATOM 675 C CA . THR A 1 88 ? 4.872 -6.155 -12.937 1.00 68.44 88 THR A CA 1
ATOM 676 C C . THR A 1 88 ? 5.661 -5.137 -13.758 1.00 68.44 88 THR A C 1
ATOM 678 O O . THR A 1 88 ? 5.363 -3.936 -13.761 1.00 68.44 88 THR A O 1
ATOM 681 N N . ASN A 1 89 ? 6.685 -5.615 -14.460 1.00 64.25 89 ASN A N 1
ATOM 682 C CA . ASN A 1 89 ? 7.400 -4.850 -15.473 1.00 64.25 89 ASN A CA 1
ATOM 683 C C . ASN A 1 89 ? 6.660 -4.965 -16.816 1.00 64.25 89 ASN A C 1
ATOM 685 O O . ASN A 1 89 ? 6.288 -6.055 -17.238 1.00 64.25 89 ASN A O 1
ATOM 689 N N . LEU A 1 90 ? 6.435 -3.828 -17.479 1.00 60.56 90 LEU A N 1
ATOM 690 C CA . LEU A 1 90 ? 5.747 -3.720 -18.774 1.00 60.56 90 LEU A CA 1
ATOM 691 C C . LEU A 1 90 ? 6.720 -3.801 -19.970 1.00 60.56 90 LEU A C 1
ATOM 693 O O . LEU A 1 90 ? 6.274 -3.709 -21.111 1.00 60.56 90 LEU A O 1
ATOM 697 N N . ASP A 1 91 ? 8.025 -3.954 -19.714 1.00 61.97 91 ASP A N 1
ATOM 698 C CA . ASP A 1 91 ? 9.069 -4.168 -20.727 1.00 61.97 91 ASP A CA 1
ATOM 699 C C . ASP A 1 91 ? 9.542 -5.640 -20.738 1.00 61.97 91 ASP A C 1
ATOM 701 O O . ASP A 1 91 ? 9.235 -6.415 -19.836 1.00 61.97 91 ASP A O 1
ATOM 705 N N . SER A 1 92 ? 10.285 -6.010 -21.778 1.00 47.75 92 SER A N 1
ATOM 706 C CA . SER A 1 92 ? 10.700 -7.336 -22.256 1.00 47.75 92 SER A CA 1
ATOM 707 C C . SER A 1 92 ? 11.478 -8.264 -21.299 1.00 47.75 92 SER A C 1
ATOM 709 O O . SER A 1 92 ? 11.896 -9.346 -21.713 1.00 47.75 92 SER A O 1
ATOM 711 N N . GLU A 1 93 ? 11.591 -7.931 -20.014 1.00 48.34 93 GLU A N 1
ATOM 712 C CA . GLU A 1 93 ? 12.083 -8.826 -18.961 1.00 48.34 93 GLU A CA 1
ATOM 713 C C . GLU A 1 93 ? 10.986 -9.037 -17.910 1.00 48.34 93 GLU A C 1
ATOM 715 O O . GLU A 1 93 ? 10.737 -8.205 -17.035 1.00 48.34 93 GLU A O 1
ATOM 720 N N . THR A 1 94 ? 10.291 -10.172 -18.022 1.00 47.69 94 THR A N 1
ATOM 721 C CA . THR A 1 94 ? 9.216 -10.582 -17.113 1.00 47.69 94 THR A CA 1
ATOM 722 C C . THR A 1 94 ? 9.791 -10.974 -15.750 1.00 47.69 94 THR A C 1
ATOM 724 O O . THR A 1 94 ? 10.070 -12.141 -15.484 1.00 47.69 94 THR A O 1
ATOM 727 N N . LEU A 1 95 ? 9.976 -9.989 -14.874 1.00 52.84 95 LEU A N 1
ATOM 728 C CA . LEU A 1 95 ? 10.126 -10.200 -13.437 1.00 52.84 95 LEU A CA 1
ATOM 729 C C . LEU A 1 95 ? 8.783 -9.886 -12.773 1.00 52.84 95 LEU A C 1
ATOM 731 O O . LEU A 1 95 ? 8.365 -8.734 -12.681 1.00 52.84 95 LEU A O 1
ATOM 735 N N . GLU A 1 96 ? 8.087 -10.935 -12.344 1.00 62.22 96 GLU A N 1
ATOM 736 C CA . GLU A 1 96 ? 6.874 -10.849 -11.533 1.00 62.22 96 GLU A CA 1
ATOM 737 C C . GLU A 1 96 ? 7.265 -11.009 -10.061 1.00 62.22 96 GLU A C 1
ATOM 739 O O . GLU A 1 96 ? 7.917 -11.986 -9.682 1.00 62.22 96 GLU A O 1
ATOM 744 N N . GLY A 1 97 ? 6.908 -10.031 -9.225 1.00 66.38 97 GLY A N 1
ATOM 745 C CA . GLY A 1 97 ? 7.315 -9.991 -7.820 1.00 66.38 97 GLY A CA 1
ATOM 746 C C . GLY A 1 97 ? 6.183 -9.547 -6.901 1.00 66.38 97 GLY A C 1
ATOM 747 O O . GLY A 1 97 ? 5.458 -8.601 -7.202 1.00 66.38 97 GLY A O 1
ATOM 748 N N . GLY A 1 98 ? 6.039 -10.225 -5.762 1.00 76.12 98 GLY A N 1
ATOM 749 C CA . GLY A 1 98 ? 5.085 -9.867 -4.712 1.00 76.12 98 GLY A CA 1
ATOM 750 C C . GLY A 1 98 ? 5.792 -9.485 -3.416 1.00 76.12 98 GLY A C 1
ATOM 751 O O . GLY A 1 98 ? 6.812 -10.079 -3.063 1.00 76.12 98 GLY A O 1
ATOM 752 N N . SER A 1 99 ? 5.243 -8.518 -2.687 1.00 79.88 99 SER A N 1
ATOM 753 C CA . SER A 1 99 ? 5.707 -8.153 -1.347 1.00 79.88 99 SER A CA 1
ATOM 754 C C . SER A 1 99 ? 4.539 -8.066 -0.366 1.00 79.88 99 SER A C 1
ATOM 756 O O . SER A 1 99 ? 3.393 -7.815 -0.738 1.00 79.88 99 SER A O 1
ATOM 758 N N . GLY A 1 100 ? 4.827 -8.321 0.910 1.00 84.38 100 GLY A N 1
ATOM 759 C CA . GLY A 1 100 ? 3.864 -8.211 2.000 1.00 84.38 100 GLY A CA 1
ATOM 760 C C . GLY A 1 100 ? 4.453 -7.391 3.138 1.00 84.38 100 GLY A C 1
ATOM 761 O O . GLY A 1 100 ? 5.642 -7.493 3.431 1.00 84.38 100 GLY A O 1
ATOM 762 N N . THR A 1 101 ? 3.637 -6.558 3.775 1.00 87.31 101 THR A N 1
ATOM 763 C CA . THR A 1 101 ? 4.037 -5.780 4.955 1.00 87.31 101 THR A CA 1
ATOM 764 C C . THR A 1 101 ? 2.976 -5.901 6.037 1.00 87.31 101 THR A C 1
ATOM 766 O O . THR A 1 101 ? 1.782 -5.831 5.752 1.00 87.31 101 THR A O 1
ATOM 769 N N . LEU A 1 102 ? 3.418 -6.071 7.280 1.00 90.81 102 LEU A N 1
ATOM 770 C CA . LEU A 1 102 ? 2.571 -6.157 8.465 1.00 90.81 102 LEU A CA 1
ATOM 771 C C . LEU A 1 102 ? 3.238 -5.440 9.643 1.00 90.81 102 LEU A C 1
ATOM 773 O O . LEU A 1 102 ? 4.4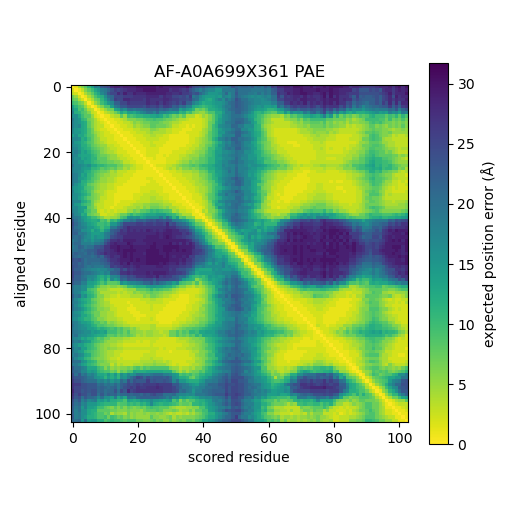63 -5.505 9.771 1.00 90.81 102 LEU A O 1
ATOM 777 N N . GLY A 1 103 ? 2.447 -4.777 10.489 1.00 88.38 103 GLY A N 1
ATOM 778 C CA . GLY A 1 103 ? 2.936 -4.106 11.696 1.00 88.38 103 GLY A CA 1
ATOM 779 C C . GLY A 1 103 ? 1.871 -3.358 12.473 1.00 88.38 103 GLY A C 1
ATOM 780 O O . GLY A 1 103 ? 0.669 -3.512 12.155 1.00 88.38 103 GLY A O 1
#

Radius of gyration: 21.34 Å; Cα contacts (8 Å, |Δi|>4): 192; chains: 1; bounding box: 58×22×60 Å

Solvent-accessible surface area (backbone atoms only — not comparable to full-atom values): 6203 Å² total; per-residue (Å²): 135,88,82,80,82,79,72,71,72,46,74,49,76,52,71,53,72,52,73,50,81,46,69,59,94,85,34,47,32,39,41,35,42,37,40,37,39,37,40,35,51,62,64,86,82,84,78,90,68,85,92,63,92,72,86,81,74,76,72,58,50,33,35,38,37,44,33,43,34,40,35,36,42,83,45,101,88,43,65,41,38,41,36,42,37,42,39,42,46,77,40,100,61,87,56,79,49,74,52,74,51,74,86

Secondary structure (DSSP, 8-state):
------PPPEEEEEEEEEE--EEETTEEEEEEEEEEEEEEE--------TTS---------EEEEEEEEEEE--SSS--EEEEEEEEEE-SSS--EEEEEEE-

Mean predicted aligned error: 12.02 Å

Sequence (103 aa):
DVSFDSQGYWTGRVGARLKGRYLVNNLPVEPYLRANTWHTFGGKDTVTYNGVDRIKSEHTSSSADVGVGVVAKVSSDVSVYLAVDYNTNLDSETLEGGSGTLG

Organism: Tanacetum cinerariifolium (NCBI:txid118510)

Nearest PDB structures (foldseek):
  8bnz-assembly1_P  TM=4.831E-01  e=1.288E-02  Escherichia coli O157:H7
  2qom-assembly1_A  TM=4.218E-01  e=7.919E-01  Escherichia coli O157:H7
  8bmx-assembly2_A  TM=4.469E-01  e=2.598E+00  Bacteroides thetaiotaomicron VPI-5482
  5o68-assembly2_D  TM=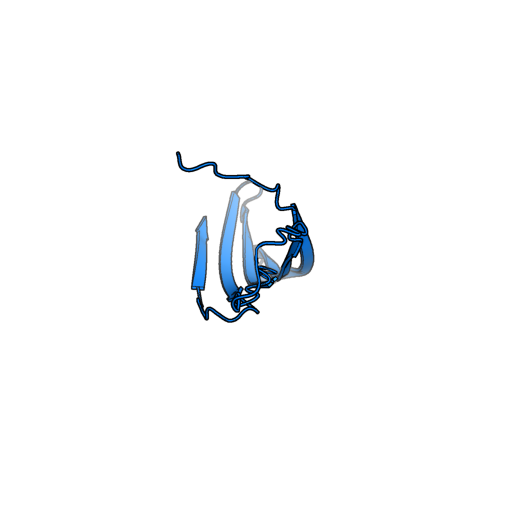2.981E-01  e=3.044E+00  Pseudomonas sp. UK4